Protein 6RP3 (pdb70)

InterPro domains:
  IPR000916 Bet v I/Major latex protein [PF00407] (46-169)
  IPR023393 START-like domain superfamily [G3DSA:3.30.530.20] (32-196)
  IPR050279 Plant defense and hormone signaling protein [PTHR31213] (46-173)

Foldseek 3Di:
DADFWDKDKDKDKDKFQFFLLLLLCQVQPLVNQVCVCVLVVAQFPDWDWADSSHAQIKIWGAGDPPDAPGTWIKGFHDQDSVQSKTKIWTDGDGCVVQFWPTKMKMWTWAGPDRTMTMTMIMIMITGRPVRCVVCVVVDHCVVVVSNSVSSSVVSVVVPD

Nearest PDB structures (foldseek):
  6z82-assembly1_A  TM=1.000E+00  e=1.648E-31  Thalictrum flavum subsp. glaucum
  5n8q-assembly1_A  TM=9.761E-01  e=5.868E-32  Thalictrum flavum subsp. glaucum
  2vq5-assembly1_A-2  TM=9.735E-01  e=1.374E-31  Thalictrum flavum
  2vne-assembly1_A-2  TM=9.786E-01  e=1.560E-30  Thalictrum flavum
  3c0v-assembly4_D  TM=8.004E-01  e=2.060E-13  unclassified

B-factor: mean 49.77, std 19.08, range [21.68, 107.18]

Secondary structure (DSSP, 8-state):
--PPPEEEEEEEEEEESS-HHHHHHHHT-TTHHHHHHHHSSS-EEEEEEESSSSTT-EEEEEE-SS-SSSEEEEEEEEEETTTTEEEEEEEEEGGGGTTEEEEEEEEEEEEEETTEEEEEEEEEEEE-GGGHHHHTTT--SHHHHHHHHHHHHHHHHHT-

Solvent-accessible surface area: 8716 Å² total; per-residue (Å²): 215,174,120,89,72,44,70,62,93,42,100,38,81,45,127,8,74,0,21,3,81,62,0,14,84,22,5,26,115,68,10,11,2,140,62,9,49,111,27,32,140,37,31,30,106,105,37,72,61,93,55,126,5,16,91,38,1,43,2,21,6,22,23,56,117,81,87,114,12,95,55,24,48,27,76,16,64,57,57,32,91,146,114,54,32,13,63,11,45,6,60,94,10,5,14,48,114,41,6,4,78,64,14,17,16,25,12,61,0,36,67,70,40,187,70,35,0,11,0,64,0,28,2,69,3,52,0,90,46,127,60,25,187,90,0,79,92,70,6,69,37,40,82,10,20,42,47,0,72,17,0,11,130,78,11,58,114,174,102,149

Radius of gyration: 16.12 Å; Cα contacts (8 Å, |Δi|>4): 339; chains: 1; bounding box: 34×35×53 Å

GO terms:
  GO:0050474 (S)-norcoclaurine synthase activity (F, EXP)

Sequence (160 aa):
NQVSTTVTKVIHHELEVAASADDIWTVYSWPGLAKHLPDLLPGAFEKLEIIGDGGVGTILDMTFVPGEFPHEYKEKFFILVDNEHRLKKVQMIEGGYLDLGVTYYMDTIHVVPTGKDSCVIKSSSTEYHVKPEFVKIVEPLITTGPLAAMADAISKLVLEHKS

CATH classification: 3.30.530.20

Structure (mmCIF, N/CA/C/O backbone):
data_6RP3
#
_entry.id   6RP3
#
_cell.length_a   62.256
_cell.length_b   62.256
_cell.length_c   73.579
_cell.angle_alpha   90.000
_cell.angle_beta   90.000
_cell.angle_gamma   120.000
#
_symmetry.space_group_name_H-M   'P 32 2 1'
#
loop_
_entity.id
_entity.type
_entity.pdbx_description
1 polymer 'S-norcoclaurine synthase'
2 non-polymer 4-[2-[[(2~{R})-2-phenylpropyl]amino]ethyl]benzene-1,2-diol
3 non-polymer 1,2-ETHANEDIOL
4 water water
#
loop_
_atom_site.group_PDB
_atom_site.id
_atom_site.type_symbol
_atom_site.label_atom_id
_atom_site.label_alt_id
_atom_site.label_comp_id
_atom_site.label_asym_id
_atom_site.label_entity_id
_atom_site.label_seq_id
_atom_site.pdbx_PDB_ins_code
_atom_site.Cartn_x
_atom_site.Cartn_y
_atom_site.Cartn_z
_atom_site.occupancy
_atom_site.B_iso_or_equiv
_atom_site.auth_seq_id
_atom_site.auth_comp_id
_atom_site.auth_asym_id
_atom_site.auth_atom_id
_atom_site.pdbx_PDB_model_num
ATOM 1 N N . ASN A 1 6 ? -11.349 -14.898 -24.994 1.00 64.55 37 ASN A N 1
ATOM 2 C CA . ASN A 1 6 ? -11.627 -15.080 -23.544 1.00 67.53 37 ASN A CA 1
ATOM 3 C C . ASN A 1 6 ? -10.321 -14.884 -22.744 1.00 60.45 37 ASN A C 1
ATOM 4 O O . ASN A 1 6 ? -9.563 -13.928 -23.058 1.00 67.46 37 ASN A O 1
ATOM 9 N N . GLN A 1 7 ? -10.155 -15.619 -21.647 1.00 53.08 38 GLN A N 1
ATOM 10 C CA . GLN A 1 7 ? -8.911 -15.765 -20.866 1.00 48.64 38 GLN A CA 1
ATOM 11 C C . GLN A 1 7 ? -8.702 -17.255 -20.685 1.00 44.05 38 GLN A C 1
ATOM 12 O O . GLN A 1 7 ? -9.718 -17.948 -20.493 1.00 44.93 38 GLN A O 1
ATOM 18 N N . VAL A 1 8 ? -7.453 -17.693 -20.572 1.00 41.64 39 VAL A N 1
ATOM 19 C CA . VAL A 1 8 ? -7.161 -19.106 -20.201 1.00 40.19 39 VAL A CA 1
ATOM 20 C C . VAL A 1 8 ? -7.463 -19.284 -18.719 1.00 36.48 39 VAL A C 1
ATOM 21 O O . VAL A 1 8 ? -7.168 -18.361 -18.003 1.00 36.72 39 VAL A O 1
ATOM 25 N N . SER A 1 9 ? -7.973 -20.436 -18.277 1.00 33.93 40 SER A N 1
ATOM 26 C CA . SER A 1 9 ? -8.246 -20.657 -16.845 1.00 33.05 40 SER A CA 1
ATOM 27 C C . SER A 1 9 ? -6.980 -20.424 -15.992 1.00 32.35 40 SER A C 1
ATOM 28 O O . SER A 1 9 ? -5.878 -20.910 -16.332 1.00 30.85 40 SER A O 1
ATOM 31 N N . THR A 1 10 ? -7.140 -19.875 -14.790 1.00 27.08 41 THR A N 1
ATOM 32 C CA A THR A 1 10 ? -6.026 -19.927 -13.808 0.50 26.86 41 THR A CA 1
ATOM 33 C CA B THR A 1 10 ? -6.126 -19.898 -13.737 0.50 27.16 41 THR A CA 1
ATOM 34 C C . THR A 1 10 ? -5.937 -21.375 -13.361 1.00 27.66 41 THR A C 1
ATOM 35 O O . THR A 1 10 ? -6.955 -22.150 -13.481 1.00 28.39 41 THR A O 1
ATOM 42 N N . VAL A 1 11 ? -4.780 -21.776 -12.871 1.00 26.10 42 VAL A N 1
ATOM 43 C CA . VAL A 1 11 ? -4.547 -23.150 -12.366 1.00 26.31 42 VAL A CA 1
ATOM 44 C C . VAL A 1 11 ? -4.536 -23.108 -10.836 1.00 26.49 42 VAL A C 1
ATOM 45 O O . VAL A 1 11 ? -3.987 -22.175 -10.287 1.00 26.12 42 VAL A O 1
ATOM 49 N N . THR A 1 12 ? -5.129 -24.087 -10.198 1.00 24.84 43 THR A N 1
ATOM 50 C CA . THR A 1 12 ? -5.136 -24.202 -8.722 1.00 25.86 43 THR A CA 1
ATOM 51 C C . THR A 1 12 ? -4.196 -25.321 -8.329 1.00 24.32 43 THR A C 1
ATOM 52 O O . THR A 1 12 ? -4.305 -26.389 -8.928 1.00 25.29 43 THR A O 1
ATOM 56 N N . LYS A 1 13 ? -3.381 -25.105 -7.291 1.00 24.71 44 LYS A N 1
ATOM 57 C CA . LYS A 1 13 ? -2.451 -26.114 -6.768 1.00 25.96 44 LYS A CA 1
ATOM 58 C C . LYS A 1 13 ? -2.639 -26.144 -5.269 1.00 25.69 4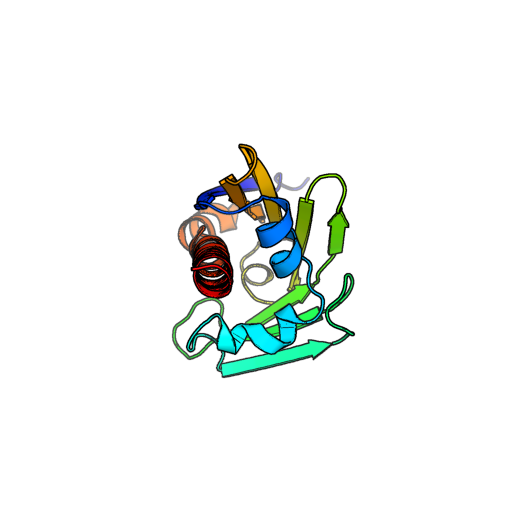4 LYS A C 1
ATOM 59 O O . LYS A 1 13 ? -2.886 -25.102 -4.691 1.00 25.92 44 LYS A O 1
ATOM 65 N N . VAL A 1 14 ? -2.524 -27.318 -4.697 1.00 27.54 45 VAL A N 1
ATOM 66 C CA . VAL A 1 14 ? -2.590 -27.484 -3.228 1.00 27.71 45 VAL A CA 1
ATOM 67 C C . VAL A 1 14 ? -1.392 -28.324 -2.845 1.00 29.69 45 VAL A C 1
ATOM 68 O O . VAL A 1 14 ? -1.081 -29.324 -3.522 1.00 28.52 45 VAL A O 1
ATOM 72 N N . ILE A 1 15 ? -0.751 -27.943 -1.768 1.00 27.87 46 ILE A N 1
ATOM 73 C CA . ILE A 1 15 ? 0.290 -28.791 -1.147 1.00 31.57 46 ILE A CA 1
ATOM 74 C C . ILE A 1 15 ? -0.083 -28.988 0.321 1.00 31.21 46 ILE A C 1
ATOM 75 O O . ILE A 1 15 ? -0.768 -28.152 0.896 1.00 28.31 46 ILE A O 1
ATOM 80 N N . HIS A 1 16 ? 0.435 -30.050 0.912 1.00 32.38 47 HIS A N 1
ATOM 81 C CA . HIS A 1 16 ? -0.079 -30.514 2.225 1.00 34.30 47 HIS A CA 1
ATOM 82 C C . HIS A 1 16 ? 1.101 -31.053 3.026 1.00 33.41 47 HIS A C 1
ATOM 83 O O . HIS A 1 16 ? 2.049 -31.687 2.424 1.00 32.16 47 HIS A O 1
ATOM 90 N N . HIS A 1 17 ? 1.086 -30.836 4.341 1.00 33.64 48 HIS A N 1
ATOM 91 C CA . HIS A 1 17 ? 2.146 -31.310 5.263 1.00 33.87 48 HIS A CA 1
ATOM 92 C C . HIS A 1 17 ? 1.484 -31.720 6.575 1.00 34.74 48 HIS A C 1
ATOM 93 O O . HIS A 1 17 ? 0.519 -31.050 7.010 1.00 32.46 48 HIS A O 1
ATOM 100 N N . GLU A 1 18 ? 1.932 -32.796 7.192 1.00 36.83 49 GLU A N 1
ATOM 101 C CA . GLU A 1 18 ? 1.410 -33.180 8.523 1.00 38.27 49 GLU A CA 1
ATOM 102 C C . GLU A 1 18 ? 2.567 -33.405 9.500 1.00 40.14 49 GLU A C 1
ATOM 103 O O . GLU A 1 18 ? 3.654 -33.866 9.065 1.00 40.44 49 GLU A O 1
ATOM 109 N N . LEU A 1 19 ? 2.344 -33.107 10.772 1.00 39.92 50 LEU A N 1
ATOM 110 C CA . LEU A 1 19 ? 3.272 -33.470 11.862 1.00 41.98 50 LEU A CA 1
ATOM 111 C C . LEU A 1 19 ? 2.443 -34.010 13.018 1.00 45.37 50 LEU A C 1
ATOM 112 O O . LEU A 1 19 ? 1.492 -33.308 13.473 1.00 42.52 50 LEU A O 1
ATOM 117 N N . GLU A 1 20 ? 2.746 -35.238 13.422 1.00 47.42 51 GLU A N 1
ATOM 118 C CA . GLU A 1 20 ? 2.104 -35.875 14.591 1.00 49.97 51 GLU A CA 1
ATOM 119 C C . GLU A 1 20 ? 2.834 -35.319 15.797 1.00 49.43 51 GLU A C 1
ATOM 120 O O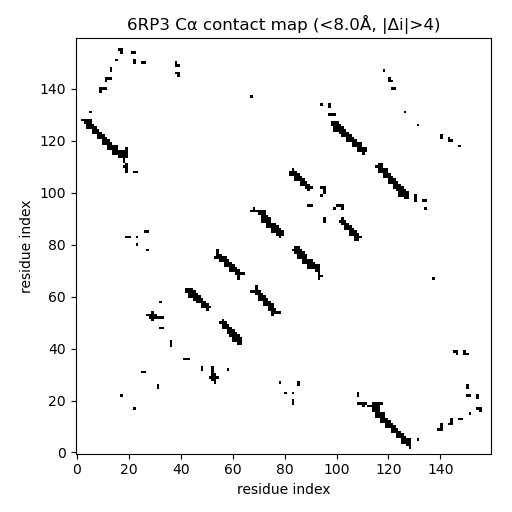 . GLU A 1 20 ? 4.054 -35.173 15.660 1.00 50.08 51 GLU A O 1
ATOM 126 N N . VAL A 1 21 ? 2.116 -35.046 16.886 1.00 48.17 52 VAL A N 1
ATOM 127 C CA . VAL A 1 21 ? 2.632 -34.388 18.119 1.00 50.43 52 VAL A CA 1
ATOM 128 C C . VAL A 1 21 ? 2.017 -35.053 19.361 1.00 51.38 52 VAL A C 1
ATOM 129 O O . VAL A 1 21 ? 0.789 -35.191 19.415 1.00 51.12 52 VAL A O 1
ATOM 133 N N . ALA A 1 22 ? 2.843 -35.413 20.342 1.00 53.98 53 ALA A N 1
ATOM 134 C CA . ALA A 1 22 ? 2.418 -36.145 21.560 1.00 56.77 53 ALA A CA 1
ATOM 135 C C . ALA A 1 22 ? 1.841 -35.136 22.578 1.00 57.61 53 ALA A C 1
ATOM 136 O O . ALA A 1 22 ? 2.193 -35.202 23.745 1.00 55.87 53 ALA A O 1
ATOM 138 N N . ALA A 1 23 ? 1.012 -34.199 22.108 1.00 54.11 54 ALA A N 1
ATOM 139 C CA . ALA A 1 23 ? 0.302 -33.229 22.963 1.00 56.23 54 ALA A CA 1
ATOM 140 C C . ALA A 1 23 ? -1.130 -33.066 22.462 1.00 53.22 54 ALA A C 1
ATOM 141 O O . ALA A 1 23 ? -1.459 -33.398 21.264 1.00 51.11 54 ALA A O 1
ATOM 143 N N . SER A 1 24 ? -1.970 -32.547 23.359 1.00 52.23 55 SER A N 1
ATOM 144 C CA . SER A 1 24 ? -3.403 -32.313 23.054 1.00 51.34 55 SER A CA 1
ATOM 145 C C . SER A 1 24 ? -3.509 -31.331 21.886 1.00 47.11 55 SER A C 1
ATOM 146 O O . SER A 1 24 ? -2.706 -30.361 21.779 1.00 45.30 55 SER A O 1
ATOM 149 N N . ALA A 1 25 ? -4.513 -31.595 21.044 1.00 49.14 56 ALA A N 1
ATOM 150 C CA . ALA A 1 25 ? -4.951 -30.665 19.990 1.00 44.00 56 ALA A CA 1
ATOM 151 C C . ALA A 1 25 ? -5.178 -29.293 20.642 1.00 43.73 56 ALA A C 1
ATOM 152 O O . ALA A 1 25 ? -4.671 -28.284 20.128 1.00 41.25 56 ALA A O 1
ATOM 154 N N . ASP A 1 26 ? -5.803 -29.244 21.819 1.00 45.54 57 ASP A N 1
ATOM 155 C CA . ASP A 1 26 ? -6.059 -27.950 22.504 1.00 48.90 57 ASP A CA 1
ATOM 156 C C . ASP A 1 26 ? -4.749 -27.218 22.859 1.00 47.16 57 ASP A C 1
ATOM 157 O O . ASP A 1 26 ? -4.696 -25.971 22.733 1.00 45.64 57 ASP A O 1
ATOM 162 N N . ASP A 1 27 ? -3.732 -27.920 23.342 1.00 50.89 58 ASP A N 1
ATOM 163 C CA . ASP A 1 27 ? -2.447 -27.263 23.716 1.00 52.24 58 ASP A CA 1
ATOM 164 C C . ASP A 1 27 ? -1.782 -26.688 22.456 1.00 49.48 58 ASP A C 1
ATOM 165 O O . ASP A 1 27 ? -1.286 -25.516 22.458 1.00 48.97 58 ASP A O 1
ATOM 170 N N . ILE A 1 28 ? -1.780 -27.463 21.378 1.00 47.11 59 ILE A N 1
ATOM 171 C CA . ILE A 1 28 ? -1.133 -26.998 20.132 1.00 45.10 59 ILE A CA 1
ATOM 172 C C . ILE A 1 28 ? -1.970 -25.849 19.524 1.00 41.47 59 ILE A C 1
ATOM 173 O O . ILE A 1 28 ? -1.378 -24.812 19.132 1.00 39.24 59 ILE A O 1
ATOM 178 N N . TRP A 1 29 ? -3.308 -26.004 19.483 1.00 40.25 60 TRP A N 1
ATOM 179 C CA . TRP A 1 29 ? -4.207 -24.975 18.925 1.00 38.09 60 TRP A CA 1
ATOM 180 C C . TRP A 1 29 ? -3.992 -23.654 19.661 1.00 40.75 60 TRP A C 1
ATOM 181 O O . TRP A 1 29 ? -3.897 -22.598 19.020 1.00 39.02 60 TRP A O 1
ATOM 192 N N . THR A 1 30 ? -3.875 -23.733 20.990 1.00 41.65 61 THR A N 1
ATOM 193 C CA . THR A 1 30 ? -3.661 -22.572 21.886 1.00 45.45 61 THR A CA 1
ATOM 194 C C . THR A 1 30 ? -2.445 -21.753 21.483 1.00 45.33 61 THR A C 1
ATOM 195 O O . THR A 1 30 ? -2.564 -20.536 21.441 1.00 46.79 61 THR A O 1
ATOM 199 N N . VAL A 1 31 ? -1.358 -22.387 21.048 1.00 45.34 62 VAL A N 1
ATOM 200 C CA . VAL A 1 31 ? -0.178 -21.596 20.605 1.00 43.62 62 VAL A CA 1
ATOM 201 C C . VAL A 1 31 ? -0.427 -21.024 19.188 1.00 43.96 62 VAL A C 1
ATOM 202 O O . VAL A 1 31 ? -0.121 -19.849 18.930 1.00 45.70 62 VAL A O 1
ATOM 206 N N . TYR A 1 32 ? -0.876 -21.838 18.235 1.00 40.80 63 TYR A N 1
ATOM 207 C CA . TYR A 1 32 ? -1.122 -21.351 16.859 1.00 38.77 63 TYR A CA 1
ATOM 208 C C . TYR A 1 32 ? -2.042 -20.123 16.885 1.00 39.16 63 TYR A C 1
ATOM 209 O O . TYR A 1 32 ? -1.817 -19.200 16.040 1.00 43.93 63 TYR A O 1
ATOM 218 N N . SER A 1 33 ? -3.057 -20.103 17.747 1.00 40.36 64 SER A N 1
ATOM 219 C CA . SER A 1 33 ? -4.093 -19.042 17.768 1.00 41.38 64 SER A CA 1
ATOM 220 C C . SER A 1 33 ? -3.765 -17.954 18.773 1.00 46.13 64 SER A C 1
ATOM 221 O O . SER A 1 33 ? -4.606 -17.071 18.959 1.00 47.23 64 SER A O 1
ATOM 224 N N . TRP A 1 34 ? -2.644 -18.059 19.461 1.00 45.26 65 TRP A N 1
ATOM 225 C CA . TRP A 1 34 ? -2.232 -17.063 20.478 1.00 48.83 65 TRP A CA 1
ATOM 226 C C . TRP A 1 34 ? -1.925 -15.737 19.787 1.00 47.15 65 TRP A C 1
ATOM 227 O O . TRP A 1 34 ? -1.063 -15.689 18.917 1.00 43.85 65 TRP A O 1
ATOM 238 N N . PRO A 1 35 ? -2.611 -14.617 20.104 1.00 46.47 66 PRO A N 1
ATOM 239 C CA . PRO A 1 35 ? -2.298 -13.339 19.463 1.00 48.29 66 PRO A CA 1
ATOM 240 C C . PRO A 1 35 ? -0.873 -12.873 19.766 1.00 50.26 66 PRO A C 1
ATOM 241 O O . PRO A 1 35 ? -0.386 -12.049 19.048 1.00 53.69 66 PRO A O 1
ATOM 245 N N . GLY A 1 36 ? -0.228 -13.458 20.771 1.00 53.62 67 GLY A N 1
ATOM 246 C CA . GLY A 1 36 ? 1.165 -13.147 21.129 1.00 56.19 67 GLY A CA 1
ATOM 247 C C . GLY A 1 36 ? 2.182 -13.864 20.273 1.00 56.23 67 GLY A C 1
ATOM 248 O O . GLY A 1 36 ? 3.351 -13.499 20.350 1.00 58.80 67 GLY A O 1
ATOM 249 N N . LEU A 1 37 ? 1.776 -14.825 19.441 1.00 56.78 68 LEU A N 1
ATOM 250 C CA . LEU A 1 37 ? 2.755 -15.620 18.659 1.00 57.83 68 LEU A CA 1
ATOM 251 C C . LEU A 1 37 ? 3.487 -14.726 17.656 1.00 58.44 68 LEU A C 1
ATOM 252 O O . LEU A 1 37 ? 4.700 -14.930 17.502 1.00 63.37 68 LEU A O 1
ATOM 257 N N . ALA A 1 38 ? 2.787 -13.844 16.932 1.00 55.21 69 ALA A N 1
ATOM 258 C CA . ALA A 1 38 ? 3.370 -13.068 15.814 1.00 54.99 69 ALA A CA 1
ATOM 259 C C . ALA A 1 38 ? 4.706 -12.457 16.251 1.00 61.23 69 ALA A C 1
ATOM 260 O O . ALA A 1 38 ? 5.755 -12.716 15.596 1.00 61.51 69 ALA A O 1
ATOM 262 N N . LYS A 1 39 ? 4.650 -11.650 17.307 1.00 61.92 70 LYS A N 1
ATOM 263 C CA . LYS A 1 39 ? 5.837 -10.949 17.855 1.00 69.18 70 LYS A CA 1
ATOM 264 C C . LYS A 1 39 ? 6.960 -11.970 18.112 1.00 70.83 70 LYS A C 1
ATOM 265 O O . LYS A 1 39 ? 8.132 -11.582 17.932 1.00 74.56 70 LYS A O 1
ATOM 271 N N . HIS A 1 40 ? 6.635 -13.204 18.532 1.00 68.34 71 HIS A N 1
ATOM 272 C CA . HIS A 1 40 ? 7.635 -14.218 18.975 1.00 72.39 71 HIS A CA 1
ATOM 273 C C . HIS A 1 40 ? 8.223 -14.971 17.775 1.00 69.75 71 HIS A C 1
ATOM 274 O O . HIS A 1 40 ? 9.116 -15.778 18.022 1.00 69.58 71 HIS A O 1
ATOM 281 N N . LEU A 1 41 ? 7.772 -14.716 16.539 1.00 65.16 72 LEU A N 1
ATOM 282 C CA . LEU A 1 41 ? 8.111 -15.566 15.355 1.00 65.29 72 LEU A CA 1
ATOM 283 C C . LEU A 1 41 ? 9.628 -15.728 15.235 1.00 69.22 72 LEU A C 1
ATOM 284 O O . LEU A 1 41 ? 10.107 -16.820 14.960 1.00 68.82 72 LEU A O 1
ATOM 289 N N . PRO A 1 42 ? 10.438 -14.666 15.402 1.00 73.18 73 PRO A N 1
ATOM 290 C CA . PRO A 1 42 ? 11.893 -14.803 15.309 1.00 76.40 73 PRO A CA 1
ATOM 291 C C . PRO A 1 42 ? 12.473 -15.560 16.519 1.00 78.33 73 PRO A C 1
ATOM 292 O O . PRO A 1 42 ? 13.562 -16.084 16.423 1.00 82.18 73 PRO A O 1
ATOM 296 N N . ASP A 1 43 ? 11.743 -15.635 17.629 1.00 77.79 74 ASP A N 1
ATOM 297 C CA . ASP A 1 43 ? 12.131 -16.516 18.763 1.00 82.60 74 ASP A CA 1
ATOM 298 C C . ASP A 1 43 ? 11.861 -17.963 18.341 1.00 83.42 74 ASP A C 1
ATOM 299 O O . ASP A 1 43 ? 12.552 -18.864 18.825 1.00 81.31 74 ASP A O 1
ATOM 304 N N . LEU A 1 44 ? 10.889 -18.194 17.456 1.00 82.26 75 LEU A N 1
ATOM 305 C CA . LEU A 1 44 ? 10.536 -19.573 17.045 1.00 82.41 75 LEU A CA 1
ATOM 306 C C . LEU A 1 44 ? 11.355 -19.975 15.827 1.00 82.86 75 LEU A C 1
ATOM 307 O O . LEU A 1 44 ? 11.583 -21.173 15.699 1.00 86.36 75 LEU A O 1
ATOM 312 N N . LEU A 1 45 ? 11.715 -19.026 14.954 1.00 85.35 76 LEU A N 1
ATOM 313 C CA . LEU A 1 45 ? 12.594 -19.254 13.778 1.00 88.04 76 LEU A CA 1
ATOM 314 C C . LEU A 1 45 ? 13.925 -18.544 14.016 1.00 92.81 76 LEU A C 1
ATOM 315 O O . LEU A 1 45 ? 13.997 -17.317 13.978 1.00 93.60 76 LEU A O 1
ATOM 320 N N . PRO A 1 46 ? 15.033 -19.301 14.186 1.00 97.02 77 PRO A N 1
ATOM 321 C CA . PRO A 1 46 ? 16.280 -18.753 14.715 1.00 98.42 77 PRO A CA 1
ATOM 322 C C . PRO A 1 46 ? 16.660 -17.448 14.004 1.00 97.13 77 PRO A C 1
ATOM 323 O O . PRO A 1 46 ? 16.689 -16.434 14.664 1.00 95.83 77 PRO A O 1
ATOM 327 N N . GLY A 1 47 ? 16.909 -17.524 12.689 1.00 95.40 78 GLY A N 1
ATOM 328 C CA . GLY A 1 47 ? 17.068 -16.376 11.782 1.00 95.33 78 GLY A CA 1
ATOM 329 C C . GLY A 1 47 ? 15.877 -16.298 10.843 1.00 96.24 78 GLY A C 1
ATOM 330 O O . GLY A 1 47 ? 14.704 -16.231 11.341 1.00 91.84 78 GLY A O 1
ATOM 331 N N . ALA A 1 48 ? 16.155 -16.337 9.533 1.00 96.50 79 ALA A N 1
ATOM 332 C CA . ALA A 1 48 ? 15.174 -16.198 8.426 1.00 88.89 79 ALA A CA 1
ATOM 333 C C . ALA A 1 48 ? 14.753 -14.726 8.270 1.00 86.28 79 ALA A C 1
ATOM 334 O O . ALA A 1 48 ? 14.783 -14.221 7.126 1.00 91.02 79 ALA A O 1
ATOM 336 N N . PHE A 1 49 ? 14.428 -14.045 9.373 1.00 83.69 80 PHE A N 1
ATOM 337 C CA . PHE A 1 49 ? 13.982 -12.626 9.387 1.00 82.48 80 PHE A CA 1
ATOM 338 C C . PHE A 1 49 ? 15.159 -11.659 9.429 1.00 81.84 80 PHE A C 1
ATOM 339 O O . PHE A 1 49 ? 15.845 -11.604 10.435 1.00 89.23 80 PHE A O 1
ATOM 347 N N . GLU A 1 50 ? 15.320 -10.888 8.359 1.00 81.32 81 GLU A N 1
ATOM 348 C CA . GLU A 1 50 ? 16.066 -9.608 8.342 1.00 86.72 81 GLU A CA 1
ATOM 349 C C . GLU A 1 50 ? 15.196 -8.566 9.050 1.00 83.54 81 GLU A C 1
ATOM 350 O O . GLU A 1 50 ? 15.720 -7.766 9.825 1.00 85.73 81 GLU A O 1
ATOM 356 N N . LYS A 1 51 ? 13.885 -8.622 8.834 1.00 78.33 82 LYS A N 1
ATOM 357 C CA . LYS A 1 51 ? 12.922 -7.612 9.335 1.00 77.08 82 LYS A CA 1
ATOM 358 C C . LYS A 1 51 ? 11.536 -8.254 9.524 1.00 72.61 82 LYS A C 1
ATOM 359 O O . LYS A 1 51 ? 11.140 -9.096 8.669 1.00 65.46 82 LYS A O 1
ATOM 365 N N . LEU A 1 52 ? 10.838 -7.857 10.595 1.00 70.23 83 LEU A N 1
ATOM 366 C CA . LEU A 1 52 ? 9.432 -8.268 10.860 1.00 67.83 83 LEU A CA 1
ATOM 367 C C . LEU A 1 52 ? 8.690 -7.093 11.494 1.00 67.89 83 LEU A C 1
ATOM 368 O O . LEU A 1 52 ? 9.085 -6.683 12.588 1.00 68.57 83 LEU A O 1
ATOM 373 N N . GLU A 1 53 ? 7.717 -6.523 10.779 1.00 64.65 84 GLU A N 1
ATOM 374 C CA . GLU A 1 53 ? 6.792 -5.480 11.291 1.00 66.51 84 GLU A CA 1
ATOM 375 C C . GLU A 1 53 ? 5.417 -6.110 11.456 1.00 61.02 84 GLU A C 1
ATOM 376 O O . GLU A 1 53 ? 4.945 -6.746 10.453 1.00 55.18 84 GLU A O 1
ATOM 382 N N . ILE A 1 54 ? 4.794 -5.891 12.613 1.00 59.06 85 ILE A N 1
ATOM 383 C CA . ILE A 1 54 ? 3.441 -6.420 12.940 1.00 57.49 85 ILE A CA 1
ATOM 384 C C . ILE A 1 54 ? 2.481 -5.238 12.962 1.00 57.03 85 ILE A C 1
ATOM 385 O O . ILE A 1 54 ? 2.731 -4.336 13.756 1.00 56.77 85 ILE A O 1
ATOM 390 N N . ILE A 1 55 ? 1.435 -5.250 12.148 1.00 54.58 86 ILE A N 1
ATOM 391 C CA . ILE A 1 55 ? 0.409 -4.171 12.121 1.00 57.60 86 ILE A CA 1
ATOM 392 C C . ILE A 1 55 ? -0.880 -4.781 12.639 1.00 55.33 86 ILE A C 1
ATOM 393 O O . ILE A 1 55 ? -1.434 -5.686 11.939 1.00 49.32 86 ILE A O 1
ATOM 398 N N . GLY A 1 56 ? -1.292 -4.368 13.828 1.00 53.78 87 GLY A N 1
ATOM 399 C CA . GLY A 1 56 ? -2.447 -4.967 14.521 1.00 54.09 87 GLY A CA 1
ATOM 400 C C . GLY A 1 56 ? -2.007 -5.652 15.796 1.00 55.05 87 GLY A C 1
ATOM 401 O O . GLY A 1 56 ? -0.802 -5.646 16.056 1.00 57.96 87 GLY A O 1
ATOM 402 N N . ASP A 1 57 ? -2.940 -6.244 16.556 1.00 53.56 88 ASP A N 1
ATOM 403 C CA . ASP A 1 57 ? -2.690 -6.697 17.955 1.00 54.68 88 ASP A CA 1
ATOM 404 C C . ASP A 1 57 ? -2.199 -8.154 18.004 1.00 51.26 88 ASP A C 1
ATOM 405 O O . ASP A 1 57 ? -2.003 -8.680 19.122 1.00 50.94 88 ASP A O 1
ATOM 410 N N . GLY A 1 58 ? -1.974 -8.813 16.865 1.00 48.83 89 GLY A N 1
ATOM 411 C CA . GLY A 1 58 ? -1.579 -10.239 16.834 1.00 47.22 89 GLY A CA 1
ATOM 412 C C . GLY A 1 58 ? -2.762 -11.166 16.561 1.00 45.98 89 GLY A C 1
ATOM 413 O O . GLY A 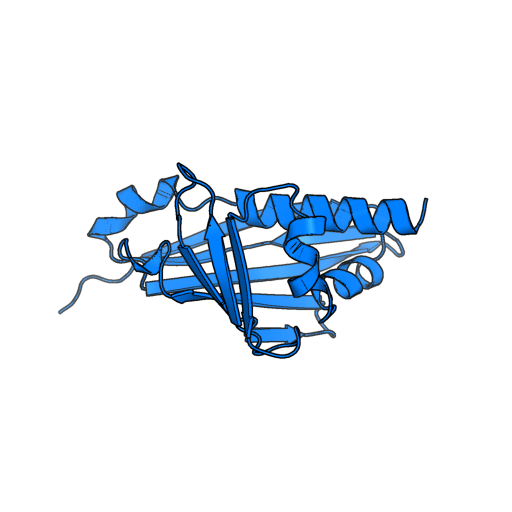1 58 ? -2.551 -12.343 16.155 1.00 43.84 89 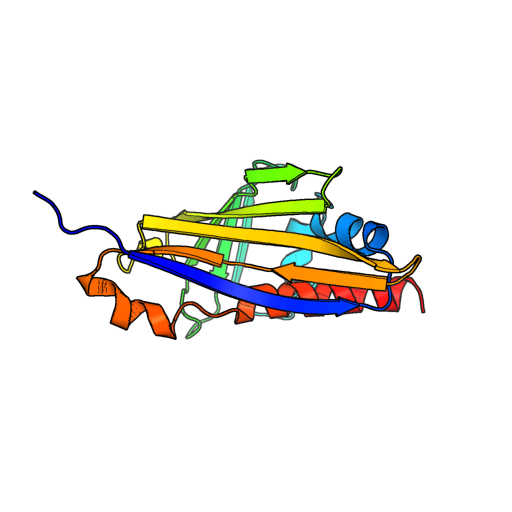GLY A O 1
ATOM 414 N N . GLY A 1 59 ? -3.973 -10.660 16.765 1.00 41.07 90 GLY A N 1
ATOM 415 C CA . GLY A 1 59 ? -5.190 -11.443 16.600 1.00 39.16 90 GLY A CA 1
ATOM 416 C C . GLY A 1 59 ? -5.585 -11.457 15.142 1.00 37.40 90 GLY A C 1
ATOM 417 O O . GLY A 1 59 ? -4.952 -10.795 14.296 1.00 36.22 90 GLY A O 1
ATOM 418 N N . VAL A 1 60 ? -6.687 -12.102 14.865 1.00 35.80 91 VAL A N 1
ATOM 419 C CA . VAL A 1 60 ? -7.230 -12.083 13.490 1.00 32.92 91 VAL A CA 1
ATOM 420 C C . VAL A 1 60 ? -7.297 -10.655 12.941 1.00 34.33 91 VAL A C 1
ATOM 421 O O . VAL A 1 60 ? -7.719 -9.695 13.685 1.00 33.05 91 VAL A O 1
ATOM 425 N N . GLY A 1 61 ? -6.879 -10.498 11.672 1.00 32.78 92 GLY A N 1
ATOM 426 C CA . GLY A 1 61 ? -6.814 -9.200 10.975 1.00 36.29 92 GLY A CA 1
ATOM 427 C C . GLY A 1 61 ? -5.439 -8.569 11.007 1.00 37.30 92 GLY A C 1
ATOM 428 O O . GLY A 1 61 ? -5.182 -7.629 10.255 1.00 40.52 92 GLY A O 1
ATOM 429 N N . THR A 1 62 ? -4.542 -9.143 11.774 1.00 37.01 93 THR A N 1
ATOM 430 C CA . THR A 1 62 ? -3.149 -8.658 11.898 1.00 37.87 93 THR A CA 1
ATOM 431 C C . THR A 1 62 ? -2.431 -8.885 10.557 1.00 35.73 93 THR A C 1
ATOM 432 O O . THR A 1 62 ? -2.616 -9.966 9.940 1.00 32.51 93 THR A O 1
ATOM 436 N N . ILE A 1 63 ? -1.698 -7.874 10.094 1.00 39.22 94 ILE A N 1
ATOM 437 C CA . ILE A 1 63 ? -0.774 -7.950 8.917 1.00 40.43 94 ILE A CA 1
ATOM 438 C C . ILE A 1 63 ? 0.680 -8.037 9.398 1.00 42.24 94 ILE A C 1
ATOM 439 O O . ILE A 1 63 ? 1.060 -7.267 10.303 1.00 44.71 94 ILE A O 1
ATOM 444 N N . LEU A 1 64 ? 1.429 -9.015 8.850 1.00 41.97 95 LEU A N 1
ATOM 445 C CA . LEU A 1 64 ? 2.863 -9.236 9.147 1.00 45.03 95 LEU A CA 1
ATOM 446 C C . LEU A 1 64 ? 3.595 -8.861 7.887 1.00 47.72 95 LEU A C 1
ATOM 447 O O . LEU A 1 64 ? 3.244 -9.418 6.835 1.00 43.44 95 LEU A O 1
ATOM 452 N N . ASP A 1 65 ? 4.566 -7.990 7.993 1.00 50.43 96 ASP A N 1
ATOM 453 C CA . ASP A 1 65 ? 5.403 -7.592 6.848 1.00 53.38 96 ASP A CA 1
ATOM 454 C C . ASP A 1 65 ? 6.823 -8.090 7.139 1.00 56.89 96 ASP A C 1
ATOM 455 O O . ASP A 1 65 ? 7.405 -7.687 8.163 1.00 54.22 96 ASP A O 1
ATOM 460 N N . MET A 1 66 ? 7.315 -8.966 6.271 1.00 56.93 97 MET A N 1
ATOM 461 C CA . MET A 1 66 ? 8.477 -9.832 6.525 1.00 60.63 97 MET A CA 1
ATOM 462 C C . MET A 1 66 ? 9.481 -9.612 5.395 1.00 61.21 97 MET A C 1
ATOM 463 O O . MET A 1 66 ? 9.083 -9.698 4.210 1.00 59.31 97 MET A O 1
ATOM 468 N N . THR A 1 67 ? 10.718 -9.289 5.762 1.00 64.38 98 THR A N 1
ATOM 469 C CA . THR A 1 67 ? 11.871 -9.286 4.836 1.00 68.63 98 THR A CA 1
ATOM 470 C C . THR A 1 67 ? 12.817 -10.421 5.234 1.00 69.83 98 THR A C 1
ATOM 471 O O . THR A 1 67 ? 13.123 -10.584 6.423 1.00 69.77 98 THR A O 1
ATOM 475 N N . PHE A 1 68 ? 13.259 -11.174 4.224 1.00 73.68 99 PHE A N 1
ATOM 476 C CA . PHE A 1 68 ? 14.091 -12.386 4.396 1.00 77.11 99 PHE A CA 1
ATOM 477 C C . PHE A 1 68 ? 15.549 -12.001 4.080 1.00 81.62 99 PHE A C 1
ATOM 478 O O . PHE A 1 68 ? 15.820 -11.182 3.137 1.00 78.29 99 PHE A O 1
ATOM 486 N N . VAL A 1 69 ? 16.467 -12.550 4.880 1.00 85.71 100 VAL A N 1
ATOM 487 C CA . VAL A 1 69 ? 17.952 -12.466 4.644 1.00 93.07 100 VAL A CA 1
ATOM 488 C C . VAL A 1 69 ? 18.213 -12.693 3.156 1.00 95.84 100 VAL A C 1
ATOM 489 O O . VAL A 1 69 ? 17.377 -13.300 2.466 1.00 93.91 100 VAL A O 1
ATOM 493 N N . PRO A 1 70 ? 19.343 -12.185 2.610 1.00 98.15 101 PRO A N 1
ATOM 494 C CA . PRO A 1 70 ? 19.708 -12.421 1.212 1.00 98.70 101 PRO A CA 1
ATOM 495 C C . PRO A 1 70 ? 19.727 -13.894 0.765 1.00 98.94 101 PRO A C 1
ATOM 496 O O . PRO A 1 70 ? 20.055 -14.741 1.574 1.00 97.43 101 PRO A O 1
ATOM 500 N N . GLY A 1 71 ? 19.368 -14.135 -0.509 1.00 100.41 102 GLY A N 1
ATOM 501 C CA . GLY A 1 71 ? 19.270 -15.455 -1.169 1.00 98.94 102 GLY A CA 1
ATOM 502 C C . GLY A 1 71 ? 17.851 -16.001 -1.107 1.00 98.62 102 GLY A C 1
ATOM 503 O O . GLY A 1 71 ? 17.208 -16.124 -2.161 1.00 98.15 102 GLY A O 1
ATOM 504 N N . GLU A 1 72 ? 17.386 -16.312 0.105 1.00 98.93 103 GLU A N 1
ATOM 505 C CA . GLU A 1 72 ? 15.986 -16.691 0.435 1.00 95.14 103 GLU A CA 1
ATOM 506 C C . GLU A 1 72 ? 14.996 -16.048 -0.552 1.00 95.83 103 GLU A C 1
ATOM 507 O O . GLU A 1 72 ? 14.866 -14.803 -0.497 1.00 98.73 103 GLU A O 1
ATOM 513 N N . PHE A 1 73 ? 14.362 -16.864 -1.428 1.00 86.36 104 PHE A N 1
ATOM 514 C CA . PHE A 1 73 ? 13.165 -16.514 -2.243 1.00 75.84 104 PHE A CA 1
ATOM 515 C C . PHE A 1 73 ? 11.920 -17.021 -1.509 1.00 69.77 104 PHE A C 1
ATOM 516 O O . PHE A 1 73 ? 11.909 -18.103 -0.919 1.00 69.14 104 PHE A O 1
ATOM 524 N N . PRO A 1 74 ? 10.856 -16.204 -1.401 1.00 62.54 105 PRO A N 1
ATOM 525 C CA . PRO A 1 74 ? 10.922 -14.779 -1.723 1.00 60.79 105 PRO A CA 1
ATOM 526 C C . PRO A 1 74 ? 11.770 -14.033 -0.681 1.00 61.28 105 PRO A C 1
ATOM 527 O O . PRO A 1 74 ? 12.097 -14.654 0.311 1.00 61.63 105 PRO A O 1
ATOM 531 N N . HIS A 1 75 ? 12.063 -12.761 -0.955 1.00 59.94 106 HIS A N 1
ATOM 532 C CA . HIS A 1 75 ? 12.846 -11.820 -0.116 1.00 64.12 106 HIS A CA 1
ATOM 533 C C . HIS A 1 75 ? 11.890 -11.083 0.837 1.00 67.30 106 HIS A C 1
ATOM 534 O O . HIS A 1 75 ? 12.248 -10.902 2.025 1.00 70.93 106 HIS A O 1
ATOM 541 N N . GLU A 1 76 ? 10.735 -10.650 0.324 1.00 64.67 107 GLU A N 1
ATOM 542 C CA . GLU A 1 76 ? 9.770 -9.748 1.017 1.00 64.08 107 GLU A CA 1
ATOM 543 C C . GLU A 1 76 ? 8.362 -10.277 0.735 1.00 53.92 107 GLU A C 1
ATOM 544 O O . GLU A 1 76 ? 8.133 -10.749 -0.385 1.00 53.14 107 GLU A O 1
ATOM 550 N N . TYR A 1 77 ? 7.458 -10.278 1.712 1.00 49.07 108 TYR A N 1
ATOM 551 C CA . TYR A 1 77 ? 5.997 -10.318 1.443 1.00 44.62 108 TYR A CA 1
ATOM 552 C C . TYR A 1 77 ? 5.250 -9.920 2.715 1.00 44.22 108 TYR A C 1
ATOM 553 O O . TYR A 1 77 ? 5.873 -9.892 3.787 1.00 47.70 108 TYR A O 1
ATOM 562 N N . LYS A 1 78 ? 3.989 -9.570 2.552 1.00 42.65 109 LYS A N 1
ATOM 563 C CA . LYS A 1 78 ? 3.054 -9.304 3.679 1.00 42.46 109 LYS A CA 1
ATOM 564 C C . LYS A 1 78 ? 2.047 -10.448 3.706 1.00 40.74 109 LYS A C 1
ATOM 565 O O . LYS A 1 78 ? 1.671 -10.992 2.617 1.00 37.86 109 LYS A O 1
ATOM 571 N N . GLU A 1 79 ? 1.641 -10.829 4.890 1.00 39.60 110 GLU A N 1
ATOM 572 C CA . GLU A 1 79 ? 0.728 -11.951 5.179 1.00 36.64 110 GLU A CA 1
ATOM 573 C C . GLU A 1 79 ? -0.357 -11.346 6.087 1.00 34.04 110 GLU A C 1
ATOM 574 O O . GLU A 1 79 ? -0.019 -10.398 6.870 1.00 36.12 110 GLU A O 1
ATOM 580 N N . LYS A 1 80 ? -1.561 -11.875 6.060 1.00 32.37 111 LYS A N 1
ATOM 581 C CA . LYS A 1 80 ? -2.677 -11.406 6.942 1.00 30.58 111 LYS A CA 1
ATOM 582 C C . LYS A 1 80 ? -3.370 -12.614 7.570 1.00 28.86 111 LYS A C 1
ATOM 583 O O . LYS A 1 80 ? -3.684 -13.625 6.892 1.00 28.60 111 LYS A O 1
ATOM 589 N N . PHE A 1 81 ? -3.619 -12.526 8.875 1.00 29.46 112 PHE A N 1
ATOM 590 C CA A PHE A 1 81 ? -4.383 -13.559 9.628 0.50 29.74 112 PHE A CA 1
ATOM 591 C CA B PHE A 1 81 ? -4.375 -13.512 9.682 0.50 30.10 112 PHE A CA 1
ATOM 592 C C . PHE A 1 81 ? -5.859 -13.307 9.326 1.00 28.66 112 PHE A C 1
ATOM 593 O O . PHE A 1 81 ? -6.394 -12.235 9.629 1.00 30.48 112 PHE A O 1
ATOM 608 N N . ILE A 1 82 ? -6.501 -14.225 8.605 1.00 28.02 113 ILE A N 1
ATOM 609 C CA . ILE A 1 82 ? -7.860 -13.932 8.045 1.00 28.49 113 ILE A CA 1
ATOM 610 C C . ILE A 1 82 ? -8.933 -14.795 8.753 1.00 33.01 113 ILE A C 1
ATOM 611 O O . ILE A 1 82 ? -10.076 -14.360 8.674 1.00 32.74 113 ILE A O 1
ATOM 616 N N . LEU A 1 83 ? -8.612 -15.876 9.463 1.00 30.05 114 LEU A N 1
ATOM 617 C CA . LEU A 1 83 ? -9.643 -16.689 10.155 1.00 33.31 114 LEU A CA 1
ATOM 618 C C . LEU A 1 83 ? -9.037 -17.353 11.362 1.00 30.96 114 LEU A C 1
ATOM 619 O O . LEU A 1 83 ? -7.926 -17.917 11.260 1.00 28.06 114 LEU A O 1
ATOM 624 N N . VAL A 1 84 ? -9.747 -17.346 12.488 1.00 32.87 115 VAL A N 1
ATOM 625 C CA . VAL A 1 84 ? -9.477 -18.241 13.632 1.00 32.09 115 VAL A CA 1
ATOM 626 C C . VAL A 1 84 ? -10.792 -18.932 14.028 1.00 30.35 115 VAL A C 1
ATOM 627 O O . VAL A 1 84 ? -11.808 -18.235 14.312 1.00 31.43 115 VAL A O 1
ATOM 631 N N . ASP A 1 85 ? -10.824 -20.264 14.055 1.00 28.16 116 ASP A N 1
ATOM 632 C CA . ASP A 1 85 ? -12.043 -21.047 14.314 1.00 31.85 116 ASP A CA 1
ATOM 633 C C . ASP A 1 85 ? -11.731 -22.002 15.465 1.00 31.19 116 ASP A C 1
ATOM 634 O O . ASP A 1 85 ? -11.089 -23.023 15.201 1.00 29.35 116 ASP A O 1
ATOM 639 N N . ASN A 1 86 ? -12.074 -21.652 16.711 1.00 31.44 117 ASN A N 1
ATOM 640 C CA . ASN A 1 86 ? -11.706 -22.516 17.863 1.00 34.94 117 ASN A CA 1
ATOM 641 C C . ASN A 1 86 ? -12.424 -23.854 17.793 1.00 37.19 117 ASN A C 1
ATOM 642 O O . ASN A 1 86 ? -11.876 -24.842 18.311 1.00 38.91 117 ASN A O 1
ATOM 647 N N . GLU A 1 87 ? -13.657 -23.879 17.300 1.00 37.55 118 GLU A N 1
ATOM 648 C CA . GLU A 1 87 ? -14.476 -25.121 17.278 1.00 40.73 118 GLU A CA 1
ATOM 649 C C . GLU A 1 87 ? -13.780 -26.184 16.426 1.00 40.08 118 GLU A C 1
ATOM 650 O O . GLU A 1 87 ? -13.811 -27.327 16.791 1.00 40.25 118 GLU A O 1
ATOM 656 N N . HIS A 1 88 ? -13.156 -25.810 15.320 1.00 36.44 119 HIS A N 1
ATOM 657 C CA . HIS A 1 88 ? -12.466 -26.757 14.407 1.00 37.19 119 HIS A CA 1
ATOM 658 C C . HIS A 1 88 ? -10.942 -26.747 14.604 1.00 33.83 119 HIS A C 1
ATOM 659 O O . HIS A 1 88 ? -10.233 -27.593 13.961 1.00 36.87 119 HIS A O 1
ATOM 666 N N . ARG A 1 89 ? -10.421 -25.813 15.375 1.00 29.69 120 ARG A N 1
ATOM 667 C CA . ARG A 1 89 ? -8.977 -25.551 15.555 1.00 29.74 120 ARG A CA 1
ATOM 668 C C . ARG A 1 89 ? -8.366 -25.313 14.168 1.00 28.50 120 ARG A C 1
ATOM 669 O O . ARG A 1 89 ? -7.506 -26.052 13.749 1.00 29.49 120 ARG A O 1
ATOM 677 N N . LEU A 1 90 ? -8.858 -24.308 13.503 1.00 27.24 121 LEU A N 1
ATOM 678 C CA . LEU A 1 90 ? -8.525 -24.018 12.114 1.00 27.10 121 LEU A CA 1
ATOM 679 C C . LEU A 1 90 ? -8.089 -22.567 12.054 1.00 26.74 121 LEU A C 1
ATOM 680 O O . LEU A 1 90 ? -8.831 -21.649 12.528 1.00 29.08 121 LEU A O 1
ATOM 685 N N . LYS A 1 91 ? -6.942 -22.329 11.459 1.00 25.30 122 LYS A N 1
ATOM 686 C CA . LYS A 1 91 ? -6.491 -20.936 11.210 1.00 26.46 122 LYS A CA 1
ATOM 687 C C . LYS A 1 91 ? -6.093 -20.757 9.753 1.00 25.21 122 LYS A C 1
ATOM 688 O O . LYS A 1 91 ? -5.550 -21.751 9.198 1.00 25.83 122 LYS A O 1
ATOM 694 N N . LYS A 1 92 ? -6.359 -19.577 9.209 1.00 24.26 123 LYS A N 1
ATOM 695 C CA . LYS A 1 92 ? -6.002 -19.262 7.787 1.00 24.87 123 LYS A CA 1
ATOM 696 C C . LYS A 1 92 ? -5.189 -17.982 7.786 1.00 25.50 123 LYS A C 1
ATOM 697 O O . LYS A 1 92 ? -5.549 -16.984 8.496 1.00 27.70 123 LYS A O 1
ATOM 703 N N . VAL A 1 93 ? -4.132 -18.033 7.002 1.00 27.04 124 VAL A N 1
ATOM 704 C CA . VAL A 1 93 ? -3.219 -16.896 6.786 1.00 28.47 124 VAL A CA 1
ATOM 705 C C . VAL A 1 93 ? -2.987 -16.721 5.268 1.00 26.10 124 VAL A C 1
ATOM 706 O O . VAL A 1 93 ? -2.541 -17.713 4.576 1.00 27.48 124 VAL A O 1
ATOM 710 N N . GLN A 1 94 ? -3.222 -15.520 4.782 1.00 26.60 125 GLN A N 1
ATOM 711 C CA . GLN A 1 94 ? -3.182 -15.208 3.333 1.00 25.77 125 GLN A CA 1
ATOM 712 C C . GLN A 1 94 ? -1.893 -14.421 3.086 1.00 29.29 125 GLN A C 1
ATOM 713 O O . GLN A 1 94 ? -1.554 -13.455 3.854 1.00 30.14 125 GLN A O 1
ATOM 719 N N . MET A 1 95 ? -1.243 -14.706 1.969 1.00 30.57 126 MET A N 1
ATOM 720 C CA . MET A 1 95 ? -0.144 -13.822 1.502 1.00 31.11 126 MET A CA 1
ATOM 721 C C . MET A 1 95 ? -0.840 -12.727 0.711 1.00 31.09 126 MET A C 1
ATOM 722 O O . MET A 1 95 ? -1.528 -13.030 -0.334 1.00 30.87 126 MET A O 1
ATOM 727 N N . ILE A 1 96 ? -0.651 -11.485 1.096 1.00 30.73 127 ILE A N 1
ATOM 728 C CA . ILE A 1 96 ? -1.479 -10.381 0.544 1.00 32.87 127 ILE A CA 1
ATOM 729 C C . ILE A 1 96 ? -0.692 -9.441 -0.363 1.00 36.17 127 ILE A C 1
ATOM 730 O O . ILE A 1 96 ? -1.338 -8.690 -1.060 1.00 39.07 127 ILE A O 1
ATOM 735 N N . GLU A 1 97 ? 0.630 -9.406 -0.305 1.00 39.37 128 GLU A N 1
ATOM 736 C CA . GLU A 1 97 ? 1.422 -8.511 -1.181 1.00 42.45 128 GLU A CA 1
ATOM 737 C C . GLU A 1 97 ? 2.831 -9.082 -1.300 1.00 42.72 128 GLU A C 1
ATOM 738 O O . GLU A 1 97 ? 3.325 -9.668 -0.338 1.00 40.66 128 GLU A O 1
ATOM 744 N N . GLY A 1 98 ? 3.477 -8.881 -2.452 1.00 44.97 129 GLY A N 1
ATOM 745 C CA . GLY A 1 98 ? 4.848 -9.353 -2.674 1.00 43.96 129 GLY A CA 1
ATOM 746 C C . GLY A 1 98 ? 4.926 -10.867 -2.798 1.00 40.93 129 GLY A C 1
ATOM 747 O O . GLY A 1 98 ? 3.910 -11.541 -3.102 1.00 39.34 129 GLY A O 1
ATOM 748 N N . GLY A 1 99 ? 6.135 -11.387 -2.610 1.00 41.97 130 GLY A N 1
ATOM 749 C CA . GLY A 1 99 ? 6.391 -12.820 -2.611 1.00 40.88 130 GLY A CA 1
ATOM 750 C C . GLY A 1 99 ? 5.930 -13.414 -3.931 1.00 38.84 130 GLY A C 1
ATOM 751 O O . GLY A 1 99 ? 6.251 -12.842 -4.972 1.00 38.60 130 GLY A O 1
ATOM 752 N N . TYR A 1 100 ? 5.252 -14.546 -3.872 1.00 36.23 131 TYR A N 1
ATOM 753 C CA . TYR A 1 100 ? 4.825 -15.313 -5.079 1.00 36.04 131 TYR A CA 1
ATOM 754 C C . TYR A 1 100 ? 3.791 -14.509 -5.864 1.00 35.44 131 TYR A C 1
ATOM 755 O O . TYR A 1 100 ? 3.629 -14.759 -7.058 1.00 33.20 131 TYR A O 1
ATOM 764 N N . LEU A 1 101 ? 3.157 -13.494 -5.256 1.00 33.75 132 LEU A N 1
ATOM 765 C CA . LEU A 1 101 ? 2.178 -12.677 -6.001 1.00 34.60 132 LEU A CA 1
ATOM 766 C C . LEU A 1 101 ? 2.889 -11.893 -7.095 1.00 38.28 132 LEU A C 1
ATOM 767 O O . LEU A 1 101 ? 2.156 -1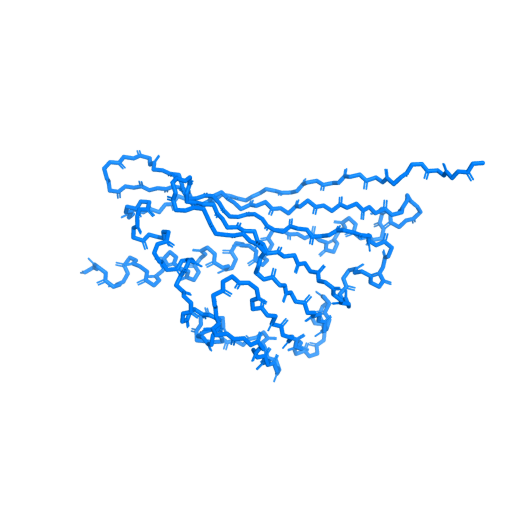1.433 -7.978 1.00 37.24 132 LEU A O 1
ATOM 772 N N . ASP A 1 102 ? 4.216 -11.735 -7.023 1.00 39.23 133 ASP A N 1
ATOM 773 C CA . ASP A 1 102 ? 4.986 -11.068 -8.110 1.00 41.58 133 ASP A CA 1
ATOM 774 C C . ASP A 1 102 ? 5.371 -12.077 -9.208 1.00 41.09 133 ASP A C 1
ATOM 775 O O . ASP A 1 102 ? 5.898 -11.614 -10.197 1.00 42.48 133 ASP A O 1
ATOM 780 N N . LEU A 1 103 ? 5.064 -13.362 -9.108 1.00 37.76 134 LEU A N 1
ATOM 781 C CA . LEU A 1 103 ? 5.409 -14.412 -10.118 1.00 39.99 134 LEU A CA 1
ATOM 782 C C . LEU A 1 103 ? 4.147 -15.089 -10.696 1.00 37.41 134 LEU A C 1
ATOM 783 O O . LEU A 1 103 ? 4.203 -16.321 -10.934 1.00 36.81 134 LEU A O 1
ATOM 788 N N . GLY A 1 104 ? 3.043 -14.360 -10.864 1.00 35.03 135 GLY A N 1
ATOM 789 C CA . GLY A 1 104 ? 1.847 -14.840 -11.595 1.00 34.31 135 GLY A CA 1
ATOM 790 C C . GLY A 1 104 ? 0.874 -15.588 -10.710 1.00 30.68 135 GLY A C 1
ATOM 791 O O . GLY A 1 104 ? -0.128 -16.080 -11.214 1.00 30.63 135 GLY A O 1
ATOM 792 N N . VAL A 1 105 ? 1.126 -15.592 -9.418 1.00 30.07 136 VAL A N 1
ATOM 793 C CA . VAL A 1 105 ? 0.221 -16.196 -8.425 1.00 27.68 136 VAL A CA 1
ATOM 794 C C . VAL A 1 105 ? -0.796 -15.116 -8.048 1.00 26.60 136 VAL A C 1
ATOM 795 O O . VAL A 1 105 ? -0.401 -13.979 -7.732 1.00 28.85 136 VAL A O 1
ATOM 799 N N . THR A 1 106 ? -2.067 -15.454 -8.084 1.00 26.36 137 THR A N 1
ATOM 800 C CA . THR A 1 106 ? -3.171 -14.463 -7.891 1.00 28.61 137 THR A CA 1
ATOM 801 C C . THR A 1 106 ? -3.848 -14.640 -6.534 1.00 29.67 137 THR A C 1
ATOM 802 O O . THR A 1 106 ? -4.555 -13.711 -6.097 1.00 30.37 137 THR A O 1
ATOM 806 N N . TYR A 1 107 ? -3.505 -15.705 -5.838 1.00 27.34 138 TYR A N 1
ATOM 807 C CA . TYR A 1 107 ? -4.140 -16.090 -4.570 1.00 25.71 138 TYR A CA 1
ATOM 808 C C . TYR A 1 107 ? -3.236 -17.099 -3.895 1.00 26.59 138 TYR A C 1
ATOM 809 O O . TYR A 1 107 ? -2.762 -18.020 -4.552 1.00 24.55 138 TYR A O 1
ATOM 818 N N . TYR A 1 108 ? -2.952 -16.913 -2.602 1.00 23.97 139 TYR A N 1
ATOM 819 C CA . TYR A 1 108 ? -2.056 -17.785 -1.851 1.00 25.25 139 TYR A CA 1
ATOM 820 C C . TYR A 1 108 ? -2.522 -17.829 -0.383 1.00 24.60 139 TYR A C 1
ATOM 821 O O . TYR A 1 108 ? -2.485 -16.734 0.242 1.00 26.08 139 TYR A O 1
ATOM 830 N N . MET A 1 109 ? -3.016 -18.968 0.011 1.00 25.09 140 MET A N 1
ATOM 831 C CA . MET A 1 109 ? -3.697 -19.125 1.332 1.00 25.32 140 MET A CA 1
ATOM 832 C C . MET A 1 109 ? -3.115 -20.343 2.053 1.00 27.36 140 MET A C 1
ATOM 833 O O . MET A 1 109 ? -3.161 -21.453 1.527 1.00 24.86 140 MET A O 1
ATOM 838 N N . ASP A 1 110 ? -2.650 -20.127 3.285 1.00 28.24 141 ASP A N 1
ATOM 839 C CA . ASP A 1 110 ? -2.198 -21.210 4.187 1.00 29.01 141 ASP A CA 1
ATOM 840 C C . ASP A 1 110 ? -3.321 -21.489 5.181 1.00 29.52 141 ASP A C 1
ATOM 841 O O . ASP A 1 110 ? -3.966 -20.510 5.686 1.00 26.68 141 ASP A O 1
ATOM 846 N N . THR A 1 111 ? -3.558 -22.755 5.451 1.00 27.20 142 THR A N 1
ATOM 847 C CA . THR A 1 111 ? -4.544 -23.271 6.418 1.00 29.39 142 THR A CA 1
ATOM 848 C C . THR A 1 111 ? -3.807 -24.194 7.377 1.00 28.00 142 THR A C 1
ATOM 849 O O . THR A 1 111 ? -3.008 -25.051 6.913 1.00 30.35 142 THR A O 1
ATOM 853 N N . ILE A 1 112 ? -4.044 -24.028 8.659 1.00 26.65 143 ILE A N 1
ATOM 854 C CA . ILE A 1 112 ? -3.521 -24.962 9.679 1.00 29.44 143 ILE A CA 1
ATOM 855 C C . ILE A 1 112 ? -4.751 -25.504 10.396 1.00 29.74 143 ILE A C 1
ATOM 856 O O . ILE A 1 112 ? -5.621 -24.680 10.805 1.00 25.83 143 ILE A O 1
ATOM 861 N N . HIS A 1 113 ? -4.814 -26.812 10.533 1.00 28.99 144 HIS A N 1
ATOM 862 C CA . HIS A 1 113 ? -5.935 -27.535 11.184 1.00 30.46 144 HIS A CA 1
ATOM 863 C C . HIS A 1 113 ? -5.347 -28.533 12.186 1.00 31.24 144 HIS A C 1
ATOM 864 O O . HIS A 1 113 ? -4.611 -29.454 11.793 1.00 32.29 144 HIS A O 1
ATOM 871 N N . VAL A 1 114 ? -5.585 -28.304 13.466 1.00 33.42 145 VAL A N 1
ATOM 872 C CA . VAL A 1 114 ? -4.973 -29.111 14.539 1.00 33.11 145 VAL A CA 1
ATOM 873 C C . VAL A 1 114 ? -5.999 -30.148 14.944 1.00 38.18 145 VAL A C 1
ATOM 874 O O . VAL A 1 114 ? -7.007 -29.732 15.495 1.00 39.02 145 VAL A O 1
ATOM 878 N N . VAL A 1 115 ? -5.722 -31.422 14.675 1.00 38.49 146 VAL A N 1
ATOM 879 C CA . VAL A 1 115 ? -6.732 -32.517 14.721 1.00 40.10 146 VAL A CA 1
ATOM 880 C C . VAL A 1 115 ? -6.335 -33.527 15.798 1.00 41.41 146 VAL A C 1
ATOM 881 O O . VAL A 1 115 ? -5.234 -34.085 15.765 1.00 42.48 146 VAL A O 1
ATOM 885 N N . PRO A 1 116 ? -7.236 -33.803 16.764 1.00 42.93 147 PRO A N 1
ATOM 886 C CA . PRO A 1 116 ? -6.923 -34.697 17.886 1.00 47.05 147 PRO A CA 1
ATOM 887 C C . PRO A 1 116 ? -6.692 -36.113 17.380 1.00 47.31 147 PRO A C 1
ATOM 888 O O . PRO A 1 116 ? -7.391 -36.482 16.477 1.00 48.89 147 PRO A O 1
ATOM 892 N N . THR A 1 117 ? -5.705 -36.834 17.913 1.00 51.62 148 THR A N 1
ATOM 893 C CA . THR A 1 117 ? -5.420 -38.248 17.531 1.00 53.36 148 THR A CA 1
ATOM 894 C C . THR A 1 117 ? -5.602 -39.139 18.770 1.00 60.77 148 THR A C 1
ATOM 895 O O . THR A 1 117 ? -5.348 -40.329 18.683 1.00 65.54 148 THR A O 1
ATOM 899 N N . GLY A 1 118 ? -6.063 -38.562 19.867 1.00 60.77 149 GLY A N 1
ATOM 900 C CA . GLY A 1 118 ? -6.246 -39.232 21.168 1.00 66.09 149 GLY A CA 1
ATOM 901 C C . GLY A 1 118 ? -6.496 -38.152 22.184 1.00 65.20 149 GLY A C 1
ATOM 902 O O . GLY A 1 118 ? -6.427 -36.988 21.798 1.00 64.57 149 GLY A O 1
ATOM 903 N N . LYS A 1 119 ? -6.799 -38.527 23.418 1.00 70.69 150 LYS A N 1
ATOM 904 C CA . LYS A 1 119 ? -6.877 -37.609 24.580 1.00 71.10 150 LYS A CA 1
ATOM 905 C C . LYS A 1 119 ? -5.674 -36.649 24.599 1.00 68.19 150 LYS A C 1
ATOM 906 O O . LYS A 1 119 ? -5.931 -35.439 24.796 1.00 68.73 150 LYS A O 1
ATOM 912 N N . ASP A 1 120 ? -4.439 -37.141 24.368 1.00 67.09 151 ASP A N 1
ATOM 913 C CA . ASP A 1 120 ? -3.171 -36.378 24.562 1.00 65.62 151 ASP A CA 1
ATOM 914 C C . ASP A 1 120 ? -2.278 -36.422 23.316 1.00 61.91 151 ASP A C 1
ATOM 915 O O . ASP A 1 120 ? -1.019 -36.345 23.418 1.00 61.40 151 ASP A O 1
ATOM 920 N N . SER A 1 121 ? -2.886 -36.532 22.141 1.00 57.38 152 SER A N 1
ATOM 921 C CA . SER A 1 121 ? -2.046 -36.518 20.923 1.00 55.20 152 SER A CA 1
ATOM 922 C C . SER A 1 121 ? -2.797 -35.716 19.869 1.00 49.47 152 SER A C 1
ATOM 923 O O . SER A 1 121 ? -4.055 -35.619 19.959 1.00 50.54 152 SER A O 1
ATOM 926 N N . CYS A 1 122 ? -2.071 -35.168 18.906 1.00 47.41 153 CYS A N 1
ATOM 927 C CA . CYS A 1 122 ? -2.742 -34.541 17.754 1.00 44.79 153 CYS A CA 1
ATOM 928 C C . CYS A 1 122 ? -1.890 -34.594 16.475 1.00 42.10 153 CYS A C 1
ATOM 929 O O . CYS A 1 122 ? -0.711 -35.067 16.465 1.00 42.13 153 CYS A O 1
ATOM 932 N N . VAL A 1 123 ? -2.498 -34.164 15.385 1.00 41.04 154 VAL A N 1
ATOM 933 C CA . VAL A 1 123 ? -1.745 -33.996 14.117 1.00 40.50 154 VAL A CA 1
ATOM 934 C C . VAL A 1 123 ? -2.003 -32.573 13.616 1.00 39.07 154 VAL A C 1
ATOM 935 O O . VAL A 1 123 ? -3.186 -32.155 13.578 1.00 38.10 154 VAL A O 1
ATOM 939 N N . ILE A 1 124 ? -0.924 -31.838 13.337 1.00 37.09 155 ILE A N 1
ATOM 940 C CA . ILE A 1 124 ? -0.964 -30.509 12.676 1.00 33.90 155 ILE A CA 1
ATOM 941 C C . ILE A 1 124 ? -1.048 -30.720 11.162 1.00 31.80 155 ILE A C 1
ATOM 942 O O . ILE A 1 124 ? -0.060 -31.152 10.556 1.00 35.21 155 ILE A O 1
ATOM 947 N N . LYS A 1 125 ? -2.198 -30.447 10.593 1.00 33.11 156 LYS A N 1
ATOM 948 C CA . LYS A 1 125 ? -2.437 -30.546 9.135 1.00 33.53 156 LYS A CA 1
ATOM 949 C C . LYS A 1 125 ? -2.282 -29.128 8.582 1.00 32.21 156 LYS A C 1
ATOM 950 O O . LYS A 1 125 ? -3.119 -28.239 8.829 1.00 30.18 156 LYS A O 1
ATOM 956 N N . SER A 1 126 ? -1.249 -28.944 7.784 1.00 32.54 157 SER A N 1
ATOM 957 C CA . SER A 1 126 ? -0.919 -27.654 7.170 1.00 29.47 157 SER A CA 1
ATOM 958 C C . SER A 1 126 ? -1.100 -27.783 5.653 1.00 29.56 157 SER A C 1
ATOM 959 O O . SER A 1 126 ? -0.627 -28.767 5.062 1.00 30.34 157 SER A O 1
ATOM 962 N N . SER A 1 127 ? -1.713 -26.787 5.046 1.00 28.18 158 SER A N 1
ATOM 963 C CA A SER A 1 127 ? -1.863 -26.795 3.577 0.50 29.18 158 SER A CA 1
ATOM 964 C CA B SER A 1 127 ? -1.966 -26.779 3.584 0.50 29.18 158 SER A CA 1
ATOM 965 C C . SER A 1 127 ? -1.659 -25.392 3.021 1.00 28.87 158 SER A C 1
ATOM 966 O O . SER A 1 127 ? -1.884 -24.383 3.735 1.00 29.33 158 SER A O 1
ATOM 971 N N . THR A 1 128 ? -1.299 -25.355 1.749 1.00 27.24 159 THR A N 1
ATOM 972 C CA . THR A 1 128 ? -1.215 -24.100 0.999 1.00 26.86 159 THR A CA 1
ATOM 973 C C . THR A 1 128 ? -2.014 -24.355 -0.282 1.00 26.98 159 THR A C 1
ATOM 974 O O . THR A 1 128 ? -1.767 -25.404 -0.949 1.00 24.75 159 THR A O 1
ATOM 978 N N . GLU A 1 129 ? -2.867 -23.411 -0.596 1.00 25.24 160 GLU A N 1
ATOM 979 C CA . GLU A 1 129 ? -3.664 -23.439 -1.843 1.00 23.52 160 GLU A CA 1
ATOM 980 C C . GLU A 1 129 ? -3.294 -22.184 -2.590 1.00 23.71 160 GLU A C 1
ATOM 981 O O . GLU A 1 129 ? -3.305 -21.099 -1.940 1.00 25.11 160 GLU A O 1
ATOM 987 N N . TYR A 1 130 ? -2.924 -22.287 -3.845 1.00 23.16 161 TYR A N 1
ATOM 988 C CA . TYR A 1 130 ? -2.681 -21.096 -4.672 1.00 21.68 161 TYR A CA 1
ATOM 989 C C . TYR A 1 130 ? -3.336 -21.270 -6.049 1.00 21.68 161 TYR A C 1
ATOM 990 O O . TYR A 1 130 ? -3.472 -22.380 -6.557 1.00 23.95 161 TYR A O 1
ATOM 999 N N . HIS A 1 131 ? -3.664 -20.112 -6.633 1.00 22.52 162 HIS A N 1
ATOM 1000 C CA . HIS A 1 131 ? -4.172 -19.919 -8.004 1.00 23.81 162 HIS A CA 1
ATOM 1001 C C . HIS A 1 131 ? -3.056 -19.218 -8.785 1.00 24.13 162 HIS A C 1
ATOM 1002 O O . HIS A 1 131 ? -2.472 -18.245 -8.269 1.00 25.72 162 HIS A O 1
ATOM 1009 N N . VAL A 1 132 ? -2.712 -19.739 -9.954 1.00 25.90 163 VAL A N 1
ATOM 1010 C CA . VAL A 1 132 ? -1.568 -19.192 -10.708 1.00 26.72 163 VAL A CA 1
ATOM 1011 C C . VAL A 1 132 ? -1.940 -19.136 -12.190 1.00 28.46 163 VAL A C 1
ATOM 1012 O O . VAL A 1 132 ? -2.684 -20.000 -12.636 1.00 25.59 163 VAL A O 1
ATOM 1016 N N . LYS A 1 133 ? -1.507 -18.049 -12.861 1.00 31.33 164 LYS A N 1
ATOM 1017 C CA . LYS A 1 133 ? -1.584 -17.911 -14.332 1.00 34.97 164 LYS A CA 1
ATOM 1018 C C . LYS A 1 133 ? -0.895 -19.107 -14.965 1.00 33.24 164 LYS A C 1
ATOM 1019 O O . LYS A 1 133 ? 0.181 -19.545 -14.536 1.00 32.52 164 LYS A O 1
ATOM 1025 N N . PRO A 1 134 ? -1.512 -19.732 -15.996 1.00 34.30 165 PRO A N 1
ATOM 1026 C CA . PRO A 1 134 ? -0.996 -20.977 -16.538 1.00 35.26 165 PRO A CA 1
ATOM 1027 C C . PRO A 1 134 ? 0.440 -20.880 -17.065 1.00 34.33 165 PRO A C 1
ATOM 1028 O O . PRO A 1 134 ? 1.198 -21.801 -16.854 1.00 36.61 165 PRO A O 1
ATOM 1032 N N . GLU A 1 135 ? 0.803 -19.776 -17.696 1.00 36.02 166 GLU A N 1
ATOM 1033 C CA . GLU A 1 135 ? 2.204 -19.648 -18.232 1.00 38.89 166 GLU A CA 1
ATOM 1034 C C . GLU A 1 135 ? 3.222 -19.573 -17.081 1.00 36.27 166 GLU A C 1
ATOM 1035 O O . G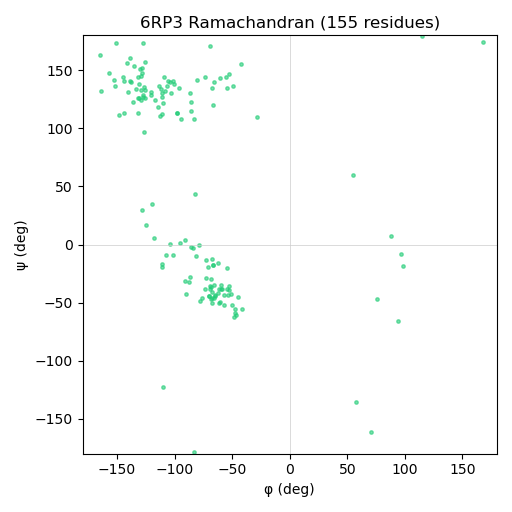LU A 1 135 ? 4.399 -19.768 -17.328 1.00 35.45 166 GLU A O 1
ATOM 1041 N N . PHE A 1 136 ? 2.795 -19.381 -15.823 1.00 32.93 167 PHE A N 1
ATOM 1042 C CA . PHE A 1 136 ? 3.753 -19.289 -14.690 1.00 34.21 167 PHE A CA 1
ATOM 1043 C C . PHE A 1 136 ? 3.779 -20.569 -13.867 1.00 35.35 167 PHE A C 1
ATOM 1044 O O . PHE A 1 136 ? 4.576 -20.633 -12.945 1.00 33.42 167 PHE A O 1
ATOM 1052 N N . VAL A 1 137 ? 2.997 -21.600 -14.231 1.00 34.66 168 VAL A N 1
ATOM 1053 C CA . VAL A 1 137 ? 2.906 -22.835 -13.395 1.00 34.37 168 VAL A CA 1
ATOM 1054 C C . VAL A 1 137 ? 4.295 -23.463 -13.190 1.00 33.14 168 VAL A C 1
ATOM 1055 O O . VAL A 1 137 ? 4.635 -23.793 -12.062 1.00 31.70 168 VAL A O 1
ATOM 1059 N N . LYS A 1 138 ? 5.047 -23.704 -14.245 1.00 34.33 169 LYS A N 1
ATOM 1060 C CA . LYS A 1 138 ? 6.335 -24.425 -14.155 1.00 38.94 169 LYS A CA 1
ATOM 1061 C C . LYS A 1 138 ? 7.358 -23.558 -13.412 1.00 39.47 169 LYS A C 1
ATOM 1062 O O . LYS A 1 138 ? 8.274 -24.127 -12.800 1.00 41.67 169 LYS A O 1
ATOM 1068 N N . ILE A 1 139 ? 7.233 -22.238 -13.514 1.00 36.00 170 ILE A N 1
ATOM 1069 C CA . ILE A 1 139 ? 8.140 -21.311 -12.797 1.00 38.15 170 ILE A CA 1
ATOM 1070 C C . ILE A 1 139 ? 7.910 -21.417 -11.287 1.00 35.72 170 ILE A C 1
ATOM 1071 O O . ILE A 1 139 ? 8.895 -21.505 -10.555 1.00 35.16 170 ILE A O 1
ATOM 1076 N N . VAL A 1 140 ? 6.686 -21.337 -10.843 1.00 33.31 171 VAL A N 1
ATOM 1077 C CA . VAL A 1 140 ? 6.424 -21.291 -9.366 1.00 35.84 171 VAL A CA 1
ATOM 1078 C C . VAL A 1 140 ? 6.315 -22.663 -8.754 1.00 35.92 171 VAL A C 1
ATOM 1079 O O . VAL A 1 140 ? 6.589 -22.761 -7.538 1.00 33.79 171 VAL A O 1
ATOM 1083 N N . GLU A 1 141 ? 5.894 -23.677 -9.503 1.00 38.39 172 GLU A N 1
ATOM 1084 C CA . GLU A 1 141 ? 5.727 -25.062 -8.968 1.00 44.99 172 GLU A CA 1
ATOM 1085 C C . GLU A 1 141 ? 6.895 -25.434 -8.045 1.00 44.63 172 GLU A C 1
ATOM 1086 O O . GLU A 1 141 ? 6.679 -25.881 -6.916 1.00 43.18 172 GLU A O 1
ATOM 1092 N N . PRO A 1 142 ? 8.179 -25.362 -8.462 1.00 45.53 173 PRO A N 1
ATOM 1093 C CA . PRO A 1 142 ? 9.254 -25.722 -7.544 1.00 45.37 173 PRO A CA 1
ATOM 1094 C C . PRO A 1 142 ? 9.553 -24.738 -6.405 1.00 42.67 173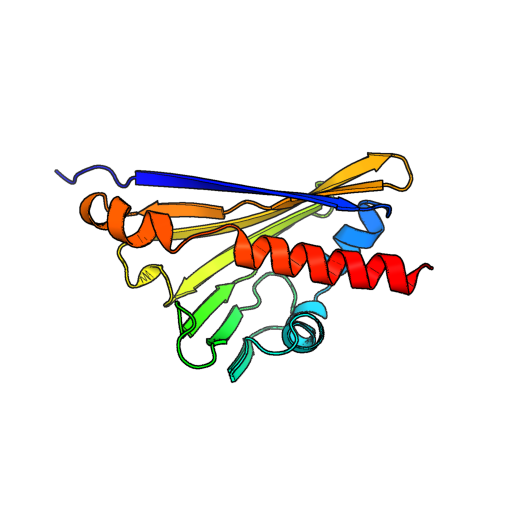 PRO A C 1
ATOM 1095 O O . PRO A 1 142 ? 10.329 -25.068 -5.570 1.00 45.76 173 PRO A O 1
ATOM 1099 N N . LEU A 1 143 ? 9.036 -23.512 -6.436 1.00 38.43 174 LEU A N 1
ATOM 1100 C CA . LEU A 1 143 ? 9.406 -22.487 -5.441 1.00 38.21 174 LEU A CA 1
ATOM 1101 C C . LEU A 1 143 ? 8.478 -22.643 -4.240 1.00 37.81 174 LEU A C 1
ATOM 1102 O O . LEU A 1 143 ? 8.873 -22.281 -3.110 1.00 38.89 174 LEU A O 1
ATOM 1107 N N . ILE A 1 144 ? 7.248 -23.062 -4.483 1.00 34.36 175 ILE A N 1
ATOM 1108 C CA . ILE A 1 144 ? 6.200 -23.087 -3.403 1.00 34.58 175 ILE A CA 1
ATOM 1109 C C . ILE A 1 144 ? 6.218 -24.503 -2.819 1.00 35.14 175 ILE A C 1
ATOM 1110 O O . ILE A 1 144 ? 5.660 -25.403 -3.424 1.00 35.34 175 ILE A O 1
ATOM 1115 N N . THR A 1 145 ? 6.724 -24.633 -1.608 1.00 34.68 176 THR A N 1
ATOM 1116 C CA . THR A 1 145 ? 6.901 -25.930 -0.899 1.00 38.36 176 THR A CA 1
ATOM 1117 C C . THR A 1 145 ? 6.229 -25.823 0.482 1.00 38.09 176 THR A C 1
ATOM 1118 O O . THR A 1 145 ? 5.829 -24.696 0.885 1.00 34.50 176 THR A O 1
ATOM 1122 N N . THR A 1 146 ? 6.180 -26.952 1.173 1.00 43.16 177 THR A N 1
ATOM 1123 C CA . THR A 1 146 ? 5.690 -27.124 2.571 1.00 44.34 177 THR A CA 1
ATOM 1124 C C . THR A 1 146 ? 6.754 -26.670 3.581 1.00 46.58 177 THR A C 1
ATOM 1125 O O . THR A 1 146 ? 6.391 -26.571 4.748 1.00 43.75 177 THR A O 1
ATOM 1129 N N . GLY A 1 147 ? 7.929 -26.215 3.131 1.00 47.19 178 GLY A N 1
ATOM 1130 C CA . GLY A 1 147 ? 9.060 -25.820 4.007 1.00 49.96 178 GLY A CA 1
ATOM 1131 C C . GLY A 1 147 ? 8.605 -24.936 5.157 1.00 49.32 178 GLY A C 1
ATOM 1132 O O . GLY A 1 147 ? 8.698 -25.313 6.320 1.00 48.95 178 GLY A O 1
ATOM 1133 N N . PRO A 1 148 ? 8.027 -23.753 4.852 1.00 50.15 179 PRO A N 1
ATOM 1134 C CA . PRO A 1 148 ? 7.551 -22.818 5.872 1.00 50.84 179 PRO A CA 1
ATOM 1135 C C . PRO A 1 148 ? 6.478 -23.353 6.824 1.00 49.64 179 PRO A C 1
ATOM 1136 O O . PRO A 1 148 ? 6.540 -22.990 7.995 1.00 51.91 179 PRO A O 1
ATOM 1140 N N . LEU A 1 149 ? 5.532 -24.151 6.320 1.00 45.05 180 LEU A N 1
ATOM 1141 C CA . LEU A 1 149 ? 4.480 -24.747 7.199 1.00 45.65 180 LEU A CA 1
ATOM 1142 C C . LEU A 1 149 ? 5.172 -25.759 8.152 1.00 40.82 180 LEU A C 1
ATOM 1143 O O . LEU A 1 149 ? 4.762 -25.863 9.316 1.00 41.04 180 LEU A O 1
ATOM 1148 N N . ALA A 1 150 ? 6.105 -26.528 7.629 1.00 40.47 181 ALA A N 1
ATOM 1149 C CA . ALA A 1 150 ? 6.766 -27.604 8.394 1.00 45.50 181 ALA A CA 1
ATOM 1150 C C . ALA A 1 150 ? 7.611 -26.934 9.468 1.00 47.10 181 ALA A C 1
ATOM 1151 O O . ALA A 1 150 ? 7.68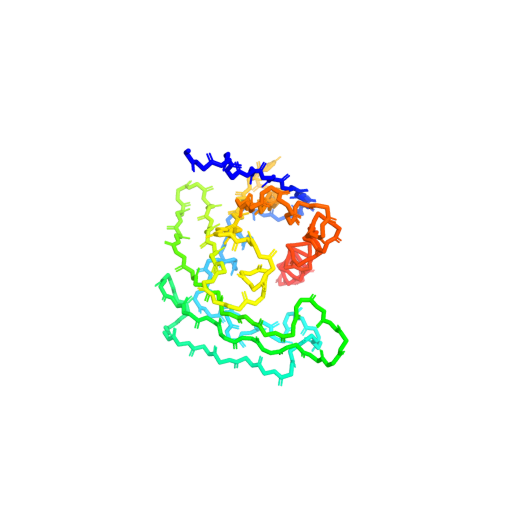6 -27.480 10.602 1.00 48.57 181 ALA A O 1
ATOM 1153 N N . ALA A 1 151 ? 8.209 -25.794 9.141 1.00 47.31 182 ALA A N 1
ATOM 1154 C CA . ALA A 1 151 ? 9.111 -25.083 10.072 1.00 54.23 182 ALA A CA 1
ATOM 1155 C C . ALA A 1 151 ? 8.243 -24.544 11.211 1.00 51.54 182 ALA A C 1
ATOM 1156 O O . ALA A 1 151 ? 8.654 -24.659 12.385 1.00 50.54 182 ALA A O 1
ATOM 1158 N N . MET A 1 152 ? 7.006 -24.120 10.903 1.00 48.22 183 MET A N 1
ATOM 1159 C CA . MET A 1 152 ? 6.111 -23.507 11.902 1.00 49.00 183 MET A CA 1
ATOM 1160 C C . MET A 1 152 ? 5.672 -24.616 12.876 1.00 47.64 183 MET A C 1
ATOM 1161 O O . MET A 1 152 ? 5.702 -24.401 14.112 1.00 46.97 183 MET A O 1
ATOM 1166 N N . ALA A 1 153 ? 5.311 -25.775 12.322 1.00 43.67 184 ALA A N 1
ATOM 1167 C CA . ALA A 1 153 ? 4.772 -26.935 13.057 1.00 43.94 184 ALA A CA 1
ATOM 1168 C C . ALA A 1 153 ? 5.894 -27.544 13.916 1.00 46.74 184 ALA A C 1
ATOM 1169 O O . ALA A 1 153 ? 5.639 -27.911 15.081 1.00 44.31 184 ALA A O 1
ATOM 1171 N N . ASP A 1 154 ? 7.109 -27.566 13.377 1.00 48.67 185 ASP A N 1
ATOM 1172 C CA . ASP A 1 154 ? 8.337 -28.036 14.082 1.00 54.83 185 ASP A CA 1
ATOM 1173 C C . ASP A 1 154 ? 8.597 -27.156 15.300 1.00 54.54 185 ASP A C 1
ATOM 1174 O O . ASP A 1 154 ? 8.790 -27.709 16.429 1.00 57.18 185 ASP A O 1
ATOM 1179 N N . ALA A 1 155 ? 8.591 -25.836 15.115 1.00 51.90 186 ALA A N 1
ATOM 1180 C CA . ALA A 1 155 ? 8.878 -24.902 16.222 1.00 57.23 186 ALA A CA 1
ATOM 1181 C C . ALA A 1 155 ? 7.748 -25.013 17.259 1.00 56.61 186 ALA A C 1
ATOM 1182 O O . ALA A 1 155 ? 8.080 -25.145 18.451 1.00 55.06 186 ALA A O 1
ATOM 1184 N N . ILE A 1 156 ? 6.469 -25.015 16.856 1.00 50.98 187 ILE A N 1
ATOM 1185 C CA . ILE A 1 156 ? 5.348 -25.005 17.842 1.00 52.13 187 ILE A CA 1
ATOM 1186 C C . ILE A 1 156 ? 5.325 -26.335 18.603 1.00 53.98 187 ILE A C 1
ATOM 1187 O O . ILE A 1 156 ? 5.169 -26.292 19.827 1.00 54.12 187 ILE A O 1
ATOM 1192 N N . SER A 1 157 ? 5.440 -27.455 17.896 1.00 53.76 188 SER A N 1
ATOM 1193 C CA . SER A 1 157 ? 5.593 -28.819 18.452 1.00 56.56 188 SER A CA 1
ATOM 1194 C C . SER A 1 157 ? 6.680 -28.793 19.549 1.00 59.71 188 SER A C 1
ATOM 1195 O O . SER A 1 157 ? 6.382 -29.120 20.728 1.00 56.06 188 SER A O 1
ATOM 1198 N N . LYS A 1 158 ? 7.875 -28.320 19.221 1.00 58.45 189 LYS A N 1
ATOM 1199 C CA . LYS A 1 158 ? 8.990 -28.335 20.204 1.00 65.81 189 LYS A CA 1
ATOM 1200 C C . LYS A 1 158 ? 8.621 -27.494 21.424 1.00 64.28 189 LYS A C 1
ATOM 1201 O O . LYS A 1 158 ? 8.781 -28.001 22.557 1.00 64.64 189 LYS A O 1
ATOM 1207 N N . LEU A 1 159 ? 8.153 -26.268 21.208 1.00 60.75 190 LEU A N 1
ATOM 1208 C CA . LEU A 1 159 ? 7.732 -25.346 22.290 1.00 63.76 190 LEU A CA 1
ATOM 1209 C C . LEU A 1 159 ? 6.769 -26.051 23.257 1.00 64.21 190 LEU A C 1
ATOM 1210 O O . LEU A 1 159 ? 6.960 -25.967 24.523 1.00 66.05 190 LEU A O 1
ATOM 1215 N N . VAL A 1 160 ? 5.706 -26.656 22.724 1.00 60.51 191 VAL A N 1
ATOM 1216 C CA . VAL A 1 160 ? 4.648 -27.260 23.588 1.00 60.54 191 VAL A CA 1
ATOM 1217 C C . VAL A 1 160 ? 5.185 -28.490 24.331 1.00 62.33 191 VAL A C 1
ATOM 1218 O O . VAL A 1 160 ? 4.992 -28.534 25.568 1.00 63.34 191 VAL A O 1
ATOM 1222 N N . LEU A 1 161 ? 5.884 -29.408 23.651 1.00 62.13 192 LEU A N 1
ATOM 1223 C CA . LEU A 1 161 ? 6.407 -30.652 24.297 1.00 66.94 192 LEU A CA 1
ATOM 1224 C C . LEU A 1 161 ? 7.371 -30.278 25.441 1.00 71.11 192 LEU A C 1
ATOM 1225 O O . LEU A 1 161 ? 7.355 -31.007 26.477 1.00 68.78 192 LEU A O 1
ATOM 1230 N N . GLU A 1 162 ? 8.135 -29.187 25.274 1.00 73.06 193 GLU A N 1
ATOM 1231 C CA . GLU A 1 162 ? 9.122 -28.684 26.271 1.00 80.02 193 GLU A CA 1
ATOM 1232 C C . GLU A 1 162 ? 8.373 -27.986 27.400 1.00 79.82 193 GLU A C 1
ATOM 1233 O O . GLU A 1 162 ? 8.640 -28.337 28.560 1.00 78.97 193 GLU A O 1
ATOM 1239 N N . HIS A 1 163 ? 7.407 -27.121 27.095 1.00 77.62 194 HIS A N 1
ATOM 1240 C CA . HIS A 1 163 ? 6.567 -26.470 28.131 1.00 79.14 194 HIS A CA 1
ATOM 1241 C C . HIS A 1 163 ? 5.929 -27.554 29.004 1.00 83.41 194 HIS A C 1
ATOM 1242 O O . HIS A 1 163 ? 5.728 -27.254 30.218 1.00 84.70 194 HIS A O 1
ATOM 1249 N N . LYS A 1 164 ? 5.832 -28.811 28.550 1.00 81.68 195 LYS A N 1
ATOM 1250 C CA . LYS A 1 164 ? 5.213 -29.853 29.414 1.00 85.48 195 LYS A CA 1
ATOM 1251 C C . LYS A 1 164 ? 6.056 -31.119 29.702 1.00 90.27 195 LYS A C 1
ATOM 1252 O O . LYS A 1 164 ? 5.452 -32.059 30.271 1.00 93.45 195 LYS A O 1
ATOM 1258 N N . SER A 1 165 ? 7.390 -31.151 29.489 1.00 88.54 196 SER A N 1
ATOM 1259 C CA . SER A 1 165 ? 8.264 -32.324 29.808 1.00 92.63 196 SER A CA 1
ATOM 1260 C C . SER A 1 165 ? 8.754 -32.253 31.259 1.00 94.74 196 SER A C 1
ATOM 1261 O O . SER A 1 165 ? 9.567 -33.110 31.682 1.00 95.80 196 SER A O 1
#

Organism: Thalictrum flavum subsp. glaucum (NCBI:txid150095)